Protein AF-A0A6G9XYF5-F1 (afdb_monomer_lite)

Radius of gyration: 13.15 Å; chains: 1; bounding box: 25×21×32 Å

Foldseek 3Di:
DDDFPDKDWDDDPPPPDADPVGPPFPDKTWMWGHDPVVRDIDIDIDTPD

Sequence (49 aa):
MCSATSRYLLRDLGSSAVNDYGDLHREFHEIVLIDKKERSVLLTVLSDD

Secondary structure (DSSP, 8-state):
-PPPSEEEEPPP--TT---TTGGG---EEEEEEEETTTTEEEEEEEE--

pLDDT: mean 79.4, std 10.56, range [50.16, 91.44]

Organism: Nocardia brasiliensis (NCBI:txid37326)

Structure (mmCIF, N/CA/C/O backbone):
data_AF-A0A6G9XYF5-F1
#
_entry.id   AF-A0A6G9XYF5-F1
#
loop_
_atom_site.group_PDB
_atom_site.id
_atom_site.type_symbol
_atom_site.label_atom_id
_atom_site.label_alt_id
_atom_site.label_comp_id
_atom_site.label_asym_id
_atom_site.label_entity_id
_atom_site.label_seq_id
_atom_site.pdbx_PDB_ins_code
_atom_site.Cartn_x
_atom_site.Cartn_y
_atom_site.Car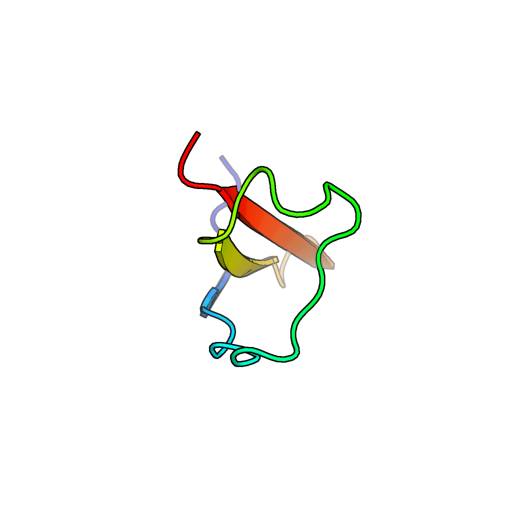tn_z
_atom_site.occupancy
_atom_site.B_iso_or_equiv
_atom_site.auth_seq_id
_atom_site.auth_comp_id
_atom_site.auth_asym_id
_atom_site.auth_atom_id
_atom_site.pdbx_PDB_model_num
ATOM 1 N N . MET A 1 1 ? -11.689 15.652 10.538 1.00 50.16 1 MET A N 1
ATOM 2 C CA . MET A 1 1 ? -11.006 14.711 9.626 1.00 50.16 1 MET A CA 1
ATOM 3 C C . MET A 1 1 ? -11.244 13.308 10.161 1.00 50.16 1 MET A C 1
ATOM 5 O O . MET A 1 1 ? -10.844 13.061 11.293 1.00 50.16 1 MET A O 1
ATOM 9 N N . CYS A 1 2 ? -11.953 12.434 9.435 1.00 56.66 2 CYS A N 1
ATOM 10 C CA . CYS A 1 2 ? -12.013 11.016 9.815 1.00 56.66 2 CYS A CA 1
ATOM 11 C C . CYS A 1 2 ? -10.606 10.425 9.695 1.00 56.66 2 CYS A C 1
ATOM 13 O O . CYS A 1 2 ? -9.952 10.585 8.667 1.00 56.66 2 CYS A O 1
ATOM 15 N N . SER A 1 3 ? -10.128 9.815 10.776 1.00 72.81 3 SER A N 1
ATOM 16 C CA . SER A 1 3 ? -8.838 9.132 10.818 1.00 72.81 3 SER A CA 1
ATOM 17 C C . SER A 1 3 ? -9.044 7.683 10.393 1.00 72.81 3 SER A C 1
ATOM 19 O O . SER A 1 3 ? -9.929 7.015 10.926 1.00 72.81 3 SER A O 1
ATOM 21 N N . ALA A 1 4 ? -8.238 7.189 9.453 1.00 80.06 4 ALA A N 1
ATOM 22 C CA . ALA A 1 4 ? -8.298 5.792 9.045 1.00 80.06 4 ALA A CA 1
ATOM 23 C C . ALA A 1 4 ? -7.987 4.885 10.245 1.00 80.06 4 ALA A C 1
ATOM 25 O O . ALA A 1 4 ? -6.972 5.041 10.922 1.00 80.06 4 ALA A O 1
ATOM 26 N N . THR A 1 5 ? -8.852 3.903 10.494 1.00 87.88 5 THR A N 1
ATOM 27 C CA . THR A 1 5 ? -8.633 2.908 11.554 1.00 87.88 5 THR A CA 1
ATOM 28 C C . THR A 1 5 ? -7.497 1.943 11.222 1.00 87.88 5 THR A C 1
ATOM 30 O O . THR A 1 5 ? -6.933 1.309 12.112 1.00 87.88 5 THR A O 1
ATOM 33 N N . SER A 1 6 ? -7.162 1.787 9.941 1.00 86.81 6 SER A N 1
ATOM 34 C CA . SER A 1 6 ? -6.033 0.983 9.473 1.00 86.81 6 SER A CA 1
ATOM 35 C C . SER A 1 6 ? -5.527 1.514 8.131 1.00 86.81 6 SER A C 1
ATOM 37 O O . SER A 1 6 ? -6.314 2.019 7.327 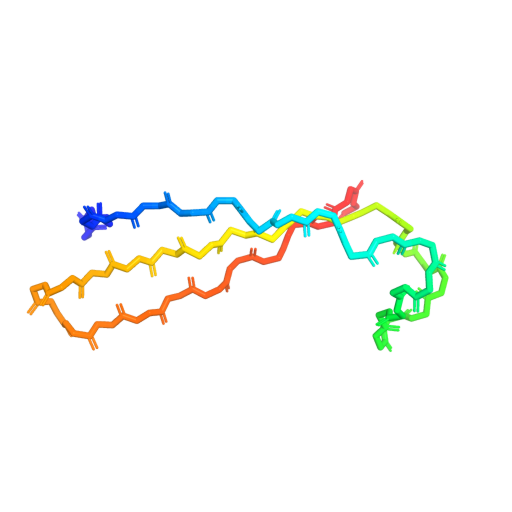1.00 86.81 6 SER A O 1
ATOM 39 N N . ARG A 1 7 ? -4.218 1.381 7.892 1.00 89.81 7 ARG A N 1
ATOM 40 C CA . ARG A 1 7 ? -3.544 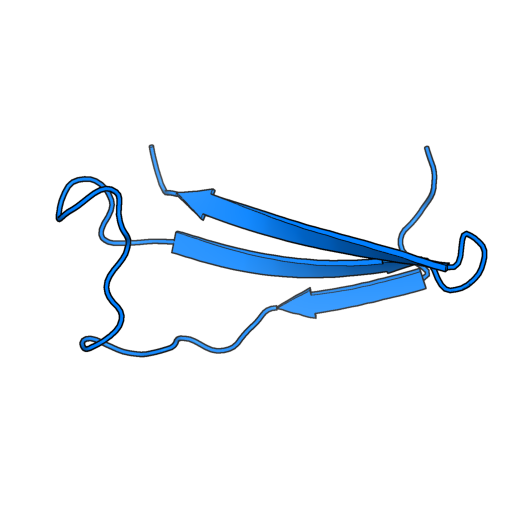1.766 6.647 1.00 89.81 7 ARG A CA 1
ATOM 41 C C . ARG A 1 7 ? -2.678 0.614 6.156 1.00 89.81 7 ARG A C 1
ATOM 43 O O . ARG A 1 7 ? -1.883 0.086 6.929 1.00 89.81 7 ARG A O 1
ATOM 50 N N . TYR A 1 8 ? -2.800 0.289 4.877 1.00 88.50 8 TYR A N 1
ATOM 51 C CA . TYR A 1 8 ? -2.016 -0.743 4.211 1.00 88.50 8 TYR A CA 1
ATOM 52 C C . TYR A 1 8 ? -1.333 -0.139 2.990 1.00 88.50 8 TYR A C 1
ATOM 54 O O . TYR A 1 8 ? -1.993 0.480 2.163 1.00 88.50 8 TYR A O 1
ATOM 62 N N . LEU A 1 9 ? -0.019 -0.316 2.892 1.00 87.38 9 LEU A N 1
ATOM 63 C CA . LEU A 1 9 ? 0.700 -0.114 1.639 1.00 87.38 9 LEU A CA 1
ATOM 64 C C . LEU A 1 9 ? 0.561 -1.407 0.837 1.00 87.38 9 LEU A C 1
ATOM 66 O O . LEU A 1 9 ? 0.857 -2.483 1.370 1.00 87.38 9 LEU A O 1
ATOM 70 N N . LEU A 1 10 ? 0.066 -1.321 -0.396 1.00 85.62 10 LEU A N 1
ATOM 71 C CA . LEU A 1 10 ? 0.024 -2.493 -1.261 1.00 85.62 10 LEU A CA 1
ATOM 72 C C . LEU A 1 10 ? 1.437 -2.833 -1.732 1.00 85.62 10 LEU A C 1
ATOM 74 O O . LEU A 1 10 ? 2.318 -1.980 -1.820 1.00 85.62 10 LEU A O 1
ATOM 78 N N . ARG A 1 11 ? 1.659 -4.122 -1.975 1.00 84.12 11 ARG A N 1
ATOM 79 C CA . ARG A 1 11 ? 2.935 -4.605 -2.500 1.00 84.12 11 ARG A CA 1
ATOM 80 C C . ARG A 1 11 ? 3.137 -4.096 -3.925 1.00 84.12 11 ARG A C 1
ATOM 82 O O . ARG A 1 11 ? 2.167 -3.984 -4.669 1.00 84.12 11 ARG A O 1
ATOM 89 N N . ASP A 1 12 ? 4.396 -3.919 -4.301 1.00 80.88 12 ASP A N 1
ATOM 90 C CA . ASP A 1 12 ? 4.771 -3.731 -5.698 1.00 80.88 12 ASP A CA 1
ATOM 91 C C . ASP A 1 12 ? 4.245 -4.912 -6.538 1.00 80.88 12 ASP A C 1
ATOM 93 O O . ASP A 1 12 ? 4.440 -6.087 -6.196 1.00 80.88 12 ASP A O 1
ATOM 97 N N . LEU A 1 13 ? 3.505 -4.584 -7.597 1.00 78.88 13 LEU A N 1
ATOM 98 C CA . LEU A 1 13 ? 2.919 -5.542 -8.532 1.00 78.88 13 LEU A CA 1
ATOM 99 C C . LEU A 1 13 ? 3.943 -6.035 -9.571 1.00 78.88 13 LEU A C 1
ATOM 101 O O . LEU A 1 13 ? 3.680 -7.019 -10.265 1.00 78.88 13 LEU A O 1
ATOM 105 N N . GLY A 1 14 ? 5.119 -5.406 -9.630 1.00 78.88 14 GLY A N 1
ATOM 106 C CA . GLY A 1 14 ? 6.229 -5.750 -10.505 1.00 78.88 14 GLY A CA 1
ATOM 107 C C . GLY A 1 14 ? 6.111 -5.153 -11.907 1.00 78.88 14 GLY A C 1
ATOM 108 O O . GLY A 1 14 ? 5.140 -4.491 -12.263 1.00 78.88 14 GLY A O 1
ATOM 109 N N . SER A 1 15 ? 7.107 -5.439 -12.746 1.00 76.44 15 SER A N 1
ATOM 110 C CA . SER A 1 15 ? 7.267 -4.848 -14.086 1.00 76.44 15 SER A CA 1
ATOM 111 C C . SER A 1 15 ? 6.194 -5.229 -15.113 1.00 76.44 15 SER A C 1
ATOM 113 O O . SER A 1 15 ? 6.177 -4.674 -16.208 1.00 76.44 15 SER A O 1
ATOM 115 N N . SER A 1 16 ? 5.315 -6.181 -14.793 1.00 77.44 16 SER A N 1
ATOM 116 C CA . SER A 1 16 ? 4.157 -6.535 -15.622 1.00 77.44 16 SER A CA 1
ATOM 117 C C . SER A 1 16 ? 2.900 -5.736 -15.278 1.00 77.44 16 SER A C 1
ATOM 119 O O . SER A 1 16 ? 1.872 -5.937 -15.921 1.00 77.44 16 SER A O 1
ATOM 121 N N . ALA A 1 17 ? 2.938 -4.903 -14.235 1.00 75.94 17 ALA A N 1
ATOM 122 C CA . ALA A 1 17 ? 1.828 -4.033 -13.891 1.00 75.94 17 ALA A CA 1
ATOM 123 C C . ALA A 1 17 ? 1.658 -2.969 -14.977 1.00 75.94 17 ALA A C 1
ATOM 125 O O . ALA A 1 17 ? 2.611 -2.295 -15.361 1.00 75.94 17 ALA A O 1
ATOM 126 N N . VAL A 1 18 ? 0.434 -2.840 -15.477 1.00 69.50 18 VAL A N 1
ATOM 127 C CA . VAL A 1 18 ? 0.074 -1.868 -16.507 1.00 69.50 18 VAL A CA 1
ATOM 128 C C . VAL A 1 18 ? -0.912 -0.901 -15.878 1.00 69.50 18 VAL A C 1
ATOM 130 O O . VAL A 1 18 ? -1.882 -1.338 -15.259 1.00 69.50 18 VAL A O 1
ATOM 133 N N . ASN A 1 19 ? -0.657 0.398 -16.014 1.00 71.81 19 ASN A N 1
ATOM 134 C CA . ASN A 1 19 ? -1.650 1.415 -15.700 1.00 71.81 19 ASN A CA 1
ATOM 135 C C . ASN A 1 19 ? -2.395 1.813 -16.991 1.00 71.81 19 ASN A C 1
ATOM 137 O O . ASN A 1 19 ? -1.849 1.739 -18.094 1.00 71.81 19 ASN A O 1
ATOM 141 N N . ASP A 1 20 ? -3.641 2.264 -16.855 1.00 70.00 20 ASP A N 1
ATOM 142 C CA . ASP A 1 20 ? -4.448 2.714 -18.000 1.00 70.00 20 ASP A CA 1
ATOM 143 C C . ASP A 1 20 ? -4.035 4.111 -18.515 1.00 70.00 20 ASP A C 1
ATOM 145 O O . ASP A 1 20 ? -4.514 4.561 -19.555 1.00 70.00 20 ASP A O 1
ATOM 149 N N . TYR A 1 21 ? -3.129 4.795 -17.805 1.00 65.06 21 TYR A N 1
ATOM 150 C CA . TYR A 1 21 ? -2.535 6.081 -18.191 1.00 65.06 21 TYR A CA 1
ATOM 151 C C . TYR A 1 21 ? -1.361 5.935 -19.182 1.00 65.06 21 TYR A C 1
ATOM 153 O O . TYR A 1 21 ? -0.823 6.937 -19.657 1.00 65.06 21 TYR A O 1
ATOM 161 N N . GLY A 1 22 ? -0.984 4.703 -19.539 1.00 61.03 22 GLY A N 1
ATOM 162 C CA . GLY A 1 22 ? 0.161 4.406 -20.391 1.00 61.03 22 GLY A CA 1
ATOM 163 C C . GLY A 1 22 ? 1.507 4.621 -19.692 1.00 61.03 22 GLY A C 1
ATOM 164 O O . GLY A 1 22 ? 1.606 4.808 -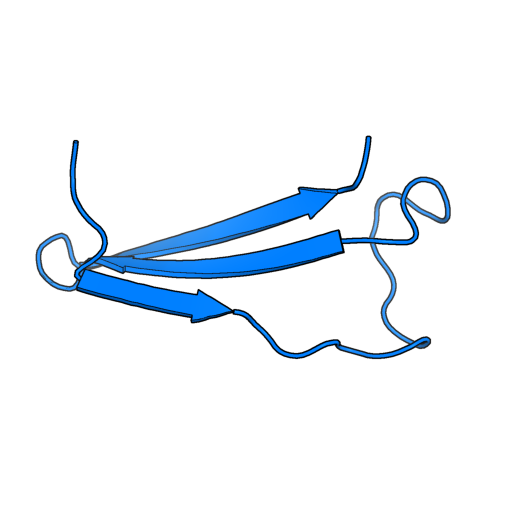18.483 1.00 61.03 22 GLY A O 1
ATOM 165 N N . ASP A 1 23 ? 2.580 4.640 -20.480 1.00 63.00 23 ASP A N 1
ATOM 166 C CA . ASP A 1 23 ? 3.966 4.799 -20.006 1.00 63.00 23 ASP A CA 1
ATOM 167 C C . ASP A 1 23 ? 4.286 6.188 -19.403 1.00 63.00 23 ASP A C 1
ATOM 169 O O . ASP A 1 23 ? 5.455 6.497 -19.173 1.00 63.00 23 ASP A O 1
ATOM 173 N N . LEU A 1 24 ? 3.270 7.031 -19.172 1.00 67.25 24 LEU A N 1
ATOM 174 C CA . LEU A 1 24 ? 3.425 8.402 -18.684 1.00 67.25 24 LEU A CA 1
ATOM 175 C C . LEU A 1 24 ? 3.969 8.445 -17.251 1.00 67.25 24 LEU A C 1
ATOM 177 O O . LEU A 1 24 ? 4.892 9.202 -16.981 1.00 67.25 24 LEU A O 1
ATOM 181 N N . HIS A 1 25 ? 3.444 7.593 -16.366 1.00 65.25 25 HIS A N 1
ATOM 182 C CA . HIS A 1 25 ? 3.905 7.472 -14.982 1.00 65.25 25 HIS A CA 1
ATOM 183 C C . HIS A 1 25 ? 4.317 6.030 -14.724 1.00 65.25 25 HIS A C 1
ATOM 185 O O . HIS A 1 25 ? 3.478 5.132 -14.641 1.00 65.25 25 HIS A O 1
ATOM 191 N N . ARG A 1 26 ? 5.624 5.795 -14.630 1.00 66.44 26 ARG A N 1
ATOM 192 C CA . ARG A 1 26 ? 6.177 4.449 -14.414 1.00 66.44 26 ARG A CA 1
ATOM 193 C C . ARG A 1 26 ? 6.311 4.084 -12.941 1.00 66.44 26 ARG A C 1
ATOM 195 O O . ARG A 1 26 ? 6.439 2.907 -12.624 1.00 66.44 26 ARG A O 1
ATOM 202 N N . GLU A 1 27 ? 6.244 5.077 -12.062 1.00 73.06 27 GLU A N 1
ATOM 203 C CA . GLU A 1 27 ? 6.301 4.894 -10.618 1.00 73.06 27 GLU A CA 1
ATOM 204 C C . GLU A 1 27 ? 4.978 5.336 -9.994 1.00 73.06 27 GLU A C 1
ATOM 206 O O . GLU A 1 27 ? 4.511 6.458 -10.199 1.00 73.06 27 GLU A O 1
ATOM 211 N N . PHE A 1 28 ? 4.355 4.428 -9.244 1.00 76.12 28 PHE A N 1
ATOM 212 C CA . PHE A 1 28 ? 3.143 4.709 -8.491 1.00 76.12 28 PHE A CA 1
ATOM 213 C C . PHE A 1 28 ? 3.133 3.945 -7.167 1.00 76.12 28 PHE A C 1
ATOM 215 O O . PHE A 1 28 ? 3.688 2.854 -7.046 1.00 76.12 28 PHE A O 1
ATOM 222 N N . HIS A 1 29 ? 2.478 4.525 -6.166 1.00 81.25 29 HIS A N 1
ATOM 223 C CA . HIS A 1 29 ? 2.316 3.944 -4.839 1.00 81.25 29 HIS A CA 1
ATOM 224 C C . HIS A 1 29 ? 0.836 3.821 -4.499 1.00 81.25 29 HIS A C 1
ATOM 226 O O . HIS A 1 29 ? 0.084 4.793 -4.594 1.00 81.25 29 HIS A O 1
ATOM 232 N N . GLU A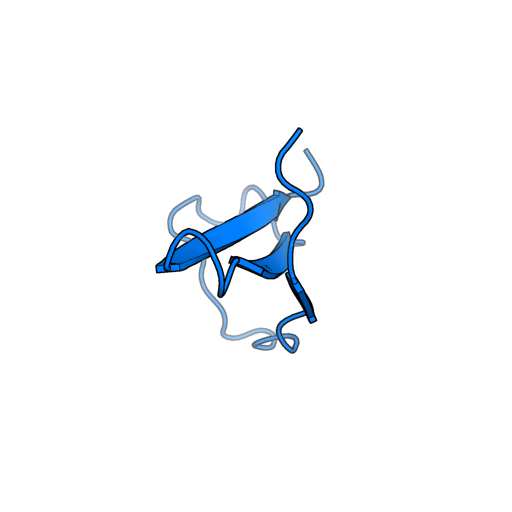 1 30 ? 0.424 2.641 -4.045 1.00 84.88 30 GLU A N 1
ATOM 233 C CA . GLU A 1 30 ? -0.968 2.362 -3.700 1.00 84.88 30 GLU A CA 1
ATOM 234 C C . GLU A 1 30 ? -1.146 2.184 -2.191 1.00 84.88 30 GLU A C 1
ATOM 236 O O . GLU A 1 30 ? -0.535 1.319 -1.555 1.00 84.88 30 GLU A O 1
ATOM 241 N N . ILE A 1 31 ? -2.024 2.995 -1.605 1.00 87.75 31 ILE A N 1
ATOM 242 C CA . ILE A 1 31 ? -2.336 2.978 -0.177 1.00 87.75 31 ILE A CA 1
ATOM 243 C C . ILE A 1 31 ? -3.823 2.694 0.003 1.00 87.75 31 ILE A C 1
ATOM 245 O O . ILE A 1 31 ? -4.674 3.415 -0.511 1.00 87.75 31 ILE A O 1
ATOM 249 N N . VAL A 1 32 ? -4.141 1.676 0.799 1.00 90.25 32 VAL A N 1
ATOM 250 C CA . VAL A 1 32 ? -5.509 1.367 1.217 1.00 90.25 32 VAL A CA 1
ATOM 251 C C . VAL A 1 32 ? -5.737 1.884 2.630 1.00 90.25 32 VAL A C 1
ATOM 253 O O . VAL A 1 32 ? -5.037 1.512 3.577 1.00 90.25 32 VAL A O 1
ATOM 256 N N . LEU A 1 33 ? -6.757 2.721 2.782 1.00 91.31 33 LEU A N 1
ATOM 257 C CA . LEU A 1 33 ? -7.248 3.213 4.061 1.00 91.31 33 LEU A CA 1
ATOM 258 C C . LEU A 1 33 ? -8.588 2.551 4.370 1.00 91.31 33 LEU A C 1
ATOM 260 O O . LEU A 1 33 ? -9.498 2.546 3.543 1.00 91.31 33 LEU A O 1
ATOM 264 N N . ILE A 1 34 ? -8.708 2.003 5.577 1.00 90.69 34 ILE A N 1
ATOM 265 C CA . ILE A 1 34 ? -9.950 1.403 6.067 1.00 90.69 34 ILE A CA 1
ATOM 266 C C . ILE A 1 34 ? -10.444 2.217 7.256 1.00 90.69 34 ILE A C 1
ATOM 268 O O . ILE A 1 34 ? -9.739 2.355 8.262 1.00 90.69 34 ILE A O 1
ATOM 272 N N . ASP A 1 35 ? -11.683 2.689 7.176 1.00 90.44 35 ASP A N 1
ATOM 273 C CA . ASP A 1 35 ? -12.429 3.210 8.316 1.00 90.44 35 ASP A CA 1
ATOM 274 C C . ASP A 1 35 ? -13.518 2.202 8.700 1.00 90.44 35 ASP A C 1
ATOM 276 O O . ASP A 1 35 ? -14.578 2.108 8.081 1.00 90.44 35 ASP A O 1
ATOM 280 N N . LYS A 1 36 ? -13.247 1.410 9.743 1.00 88.38 36 LYS A N 1
ATOM 281 C CA . LYS A 1 36 ? -14.195 0.406 10.243 1.00 88.38 36 LYS A CA 1
ATOM 282 C C . LYS A 1 36 ? -15.439 1.030 10.872 1.00 88.38 36 LYS A C 1
ATOM 284 O O . LYS A 1 36 ? -16.478 0.373 10.902 1.00 88.38 36 LYS A O 1
ATOM 289 N N . LYS A 1 37 ? -15.336 2.254 11.398 1.00 89.56 37 LYS A N 1
ATOM 290 C CA . LYS A 1 37 ? -16.446 2.934 12.068 1.00 89.56 37 LYS A CA 1
ATOM 291 C C . LYS A 1 37 ? -17.462 3.404 11.034 1.00 89.56 37 LYS A C 1
ATOM 293 O O . LYS A 1 37 ? -18.642 3.095 11.163 1.00 89.56 37 LYS A O 1
ATOM 298 N N . GLU A 1 38 ? -16.977 4.062 9.988 1.00 90.56 38 GLU A N 1
ATOM 299 C CA . GLU A 1 38 ? -17.808 4.569 8.890 1.00 90.56 38 GLU A CA 1
ATOM 300 C C . GLU A 1 38 ? -18.057 3.510 7.795 1.00 90.56 38 GLU A C 1
ATOM 302 O O . GLU A 1 38 ? -18.758 3.770 6.820 1.00 90.56 38 GLU A O 1
ATOM 307 N N . ARG A 1 39 ? -17.508 2.295 7.964 1.00 89.25 39 ARG A N 1
ATOM 308 C CA . ARG A 1 39 ? -17.589 1.163 7.019 1.00 89.25 39 ARG A CA 1
ATOM 309 C C . ARG A 1 39 ? -17.170 1.546 5.598 1.00 89.25 39 ARG A C 1
ATOM 311 O O . ARG A 1 39 ? -17.790 1.118 4.626 1.00 89.25 39 ARG A O 1
ATOM 318 N N . SER A 1 40 ? -16.108 2.332 5.485 1.00 91.25 40 SER A N 1
ATOM 319 C CA . SER A 1 40 ? -15.597 2.821 4.209 1.00 91.25 40 SER A CA 1
ATOM 320 C C . SER A 1 40 ? -14.181 2.319 3.934 1.00 91.25 40 SER A C 1
ATOM 322 O O . SER A 1 40 ? -13.394 2.029 4.842 1.00 91.25 40 SER A O 1
ATOM 324 N N . VAL A 1 41 ? -13.877 2.187 2.643 1.00 90.38 41 VAL A N 1
ATOM 325 C CA . VAL A 1 41 ? -12.555 1.830 2.127 1.00 90.38 41 VAL A CA 1
ATOM 326 C C . VAL A 1 41 ? -12.179 2.856 1.070 1.00 90.38 41 VAL A C 1
ATOM 328 O O . VAL A 1 41 ? -12.992 3.174 0.203 1.00 90.38 41 VAL A O 1
ATOM 331 N N . LEU A 1 42 ? -10.953 3.364 1.150 1.00 91.44 42 LEU A N 1
ATOM 332 C CA . LEU A 1 42 ? -10.390 4.305 0.191 1.00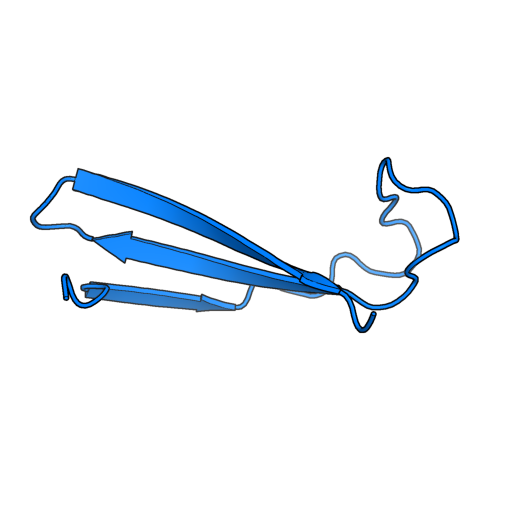 91.44 42 LEU A CA 1
ATOM 333 C C . LEU A 1 42 ? -9.076 3.741 -0.356 1.00 91.44 42 LEU A C 1
ATOM 335 O O . LEU A 1 42 ? -8.175 3.424 0.420 1.00 91.44 42 LEU A O 1
ATOM 339 N N . LEU A 1 43 ? -8.975 3.637 -1.680 1.00 88.94 43 LEU A N 1
ATOM 340 C CA . LEU A 1 43 ? -7.720 3.395 -2.389 1.00 88.94 43 LEU A CA 1
ATOM 341 C C . LEU A 1 43 ? -7.161 4.744 -2.846 1.00 88.94 43 LEU A C 1
ATOM 343 O O . LEU A 1 43 ? -7.852 5.516 -3.507 1.00 88.94 43 LEU A O 1
ATOM 347 N N . THR A 1 44 ? -5.922 5.034 -2.473 1.00 87.25 44 THR A N 1
ATOM 348 C CA . THR A 1 44 ? -5.176 6.211 -2.918 1.00 87.25 44 THR A CA 1
ATOM 349 C C . THR A 1 44 ? -4.013 5.744 -3.775 1.00 87.25 44 THR A C 1
ATOM 351 O O . THR A 1 44 ? -3.173 4.987 -3.293 1.00 87.25 44 THR A O 1
ATOM 354 N N . VAL A 1 45 ? -3.974 6.200 -5.025 1.00 84.06 45 VAL A N 1
ATOM 355 C CA . VAL A 1 45 ? -2.874 5.954 -5.961 1.00 84.06 45 VAL A CA 1
ATOM 356 C C . VAL A 1 45 ? -2.115 7.267 -6.123 1.00 84.06 45 VAL A C 1
ATOM 358 O O . VAL A 1 45 ? -2.719 8.284 -6.456 1.00 84.06 45 VAL A O 1
ATOM 361 N N . LEU A 1 46 ? -0.821 7.253 -5.819 1.00 83.25 46 LEU A N 1
ATOM 362 C CA . LEU A 1 46 ? 0.078 8.401 -5.935 1.00 83.25 46 LEU A CA 1
ATOM 363 C C . LEU A 1 46 ? 1.063 8.122 -7.071 1.00 83.25 46 LEU A C 1
ATOM 365 O O . LEU A 1 46 ? 1.806 7.149 -6.971 1.00 83.25 46 LEU A O 1
ATOM 369 N N . SER A 1 47 ? 1.071 8.943 -8.119 1.00 78.88 47 SER A N 1
ATOM 370 C CA . SER A 1 47 ? 2.110 8.967 -9.161 1.00 78.88 47 SER A CA 1
ATOM 371 C C . SER A 1 47 ? 3.148 10.052 -8.858 1.00 78.88 47 SER A C 1
ATOM 373 O O . SER A 1 47 ? 2.838 10.999 -8.140 1.00 78.88 47 SER A O 1
ATOM 375 N N . ASP A 1 48 ? 4.367 9.914 -9.386 1.00 71.25 48 ASP A N 1
ATOM 376 C CA . ASP A 1 48 ? 5.477 10.873 -9.191 1.00 71.25 48 ASP A CA 1
ATOM 377 C C . ASP A 1 48 ? 5.393 12.147 -10.073 1.00 71.25 48 ASP A C 1
ATOM 379 O O . ASP A 1 48 ? 6.383 12.845 -10.254 1.00 71.25 48 ASP A O 1
ATOM 383 N N . ASP A 1 49 ? 4.211 12.483 -10.602 1.00 62.69 49 ASP A N 1
ATOM 384 C CA . ASP A 1 49 ? 3.943 13.717 -11.367 1.00 62.69 49 ASP A CA 1
ATOM 385 C C . ASP A 1 49 ? 2.656 14.405 -10.887 1.00 62.69 49 ASP A C 1
ATOM 387 O O . ASP A 1 49 ? 1.672 13.681 -10.581 1.00 62.69 49 ASP A O 1
#